Protein AF-A0A379XW89-F1 (afdb_monomer)

Nearest PDB structures (foldseek):
  4tn5-assembly1_B  TM=9.591E-01  e=9.998E-13  Escherichia coli K-12
  2r48-assembly1_A  TM=8.753E-01  e=2.059E-04  Bacillus subtilis subsp. subtilis str. 168
  2r4q-assembly1_A  TM=8.226E-01  e=1.372E-04  Bacillus subtilis subsp. subtilis str. 168
  2m1z-assembly1_A  TM=8.521E-01  e=7.444E-04  Listeria monocytogenes EGD-e
  2kyr-assembly1_A  TM=8.567E-01  e=3.518E-02  Escherichia coli K-12

Sequence (101 aa):
MWRIPIWLLNGWKNFAQQEKWNIKIETQGALGTENRLTEEDIRRADVVLLITDIELAGVERFTRSRYVQSGISAFLREPQRVMSAVR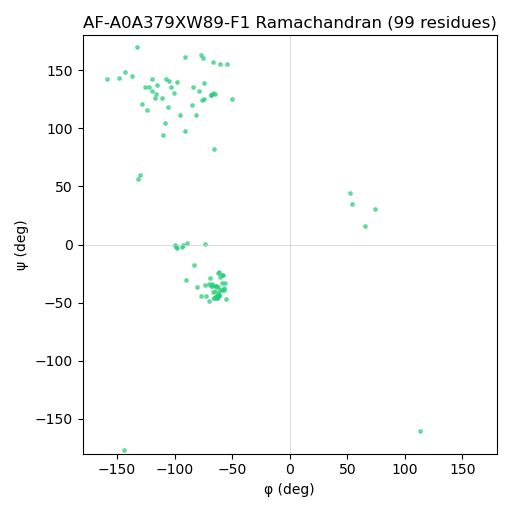KLLSAPQHTHLILE

Radius of gyration: 13.24 Å; Cα contacts (8 Å, |Δi|>4): 116; chains: 1; bounding box: 32×30×33 Å

Mean predicted aligned error: 6.67 Å

pLDDT: mean 80.56, std 17.96, range [24.62, 93.44]

Organism: NCBI:txid59207

Structure (mmCIF, N/CA/C/O backbone):
data_AF-A0A379XW89-F1
#
_entry.id   AF-A0A379XW89-F1
#
loop_
_atom_site.group_PDB
_atom_site.id
_atom_site.type_symbol
_atom_site.label_atom_id
_atom_site.label_alt_id
_atom_site.label_comp_id
_atom_site.label_asym_id
_atom_site.label_entity_id
_atom_site.label_seq_id
_atom_site.pdbx_PDB_ins_code
_atom_site.Cartn_x
_atom_site.Cartn_y
_atom_site.Cartn_z
_atom_site.occupancy
_atom_site.B_iso_or_equiv
_atom_site.auth_seq_id
_atom_site.auth_comp_id
_atom_site.auth_asym_id
_atom_site.auth_atom_id
_atom_site.pdbx_PDB_model_num
ATOM 1 N N . MET A 1 1 ? 15.072 -1.310 -20.918 1.00 36.25 1 MET A N 1
ATOM 2 C CA . MET A 1 1 ? 15.564 -0.450 -19.821 1.00 36.25 1 MET A CA 1
ATOM 3 C C . MET A 1 1 ? 14.360 0.255 -19.212 1.00 36.25 1 MET A C 1
ATOM 5 O O . MET A 1 1 ? 14.012 1.339 -19.648 1.00 36.25 1 MET A O 1
ATOM 9 N N . TRP A 1 2 ? 13.667 -0.394 -18.275 1.00 24.62 2 TRP A N 1
ATOM 10 C CA . TRP A 1 2 ? 12.471 0.169 -17.644 1.00 24.62 2 TRP A CA 1
ATOM 11 C C . TRP A 1 2 ? 12.802 0.517 -16.197 1.00 24.62 2 TRP A C 1
ATOM 13 O O . TRP A 1 2 ? 12.766 -0.331 -15.313 1.00 24.62 2 TRP A O 1
ATOM 23 N N . ARG A 1 3 ? 13.187 1.773 -15.971 1.00 30.62 3 ARG A N 1
ATOM 24 C CA . ARG A 1 3 ? 13.126 2.393 -14.646 1.00 30.62 3 ARG A CA 1
ATOM 25 C C . ARG A 1 3 ? 11.756 3.050 -14.566 1.00 30.62 3 ARG A C 1
ATOM 27 O O . ARG A 1 3 ? 11.588 4.137 -15.106 1.00 30.62 3 ARG A O 1
ATOM 34 N N . ILE A 1 4 ? 10.787 2.386 -13.943 1.00 30.31 4 ILE A N 1
ATOM 35 C CA . ILE A 1 4 ? 9.587 3.073 -13.458 1.00 30.31 4 ILE A CA 1
ATOM 36 C C . ILE A 1 4 ? 9.997 3.691 -12.115 1.00 30.31 4 ILE A C 1
ATOM 38 O O . ILE A 1 4 ? 10.347 2.946 -11.198 1.00 30.31 4 ILE A O 1
ATOM 42 N N . PRO A 1 5 ? 10.086 5.026 -11.998 1.00 35.41 5 PRO A N 1
ATOM 43 C CA . PRO A 1 5 ? 10.578 5.647 -10.788 1.00 35.41 5 PRO A CA 1
ATOM 44 C C . PRO A 1 5 ? 9.480 5.677 -9.719 1.00 35.41 5 PRO A C 1
ATOM 46 O O . PRO A 1 5 ? 8.342 6.081 -9.951 1.00 35.41 5 PRO A O 1
ATOM 49 N N . ILE A 1 6 ? 9.890 5.255 -8.530 1.00 31.81 6 ILE A N 1
ATOM 50 C CA . ILE A 1 6 ? 9.175 5.235 -7.258 1.00 31.81 6 ILE A CA 1
ATOM 51 C C . ILE A 1 6 ? 8.908 6.683 -6.830 1.00 31.81 6 ILE A C 1
ATOM 53 O O . ILE A 1 6 ? 9.649 7.268 -6.048 1.00 31.81 6 ILE A O 1
ATOM 57 N N . TRP A 1 7 ? 7.859 7.300 -7.366 1.00 36.09 7 TRP A N 1
ATOM 58 C CA . TRP A 1 7 ? 7.347 8.577 -6.864 1.00 36.09 7 TRP A CA 1
ATOM 59 C C . TRP A 1 7 ? 5.834 8.510 -6.675 1.00 36.09 7 TRP A C 1
ATOM 61 O O . TRP A 1 7 ? 5.086 9.353 -7.150 1.00 36.09 7 TRP A O 1
ATOM 71 N N . LEU A 1 8 ? 5.383 7.535 -5.884 1.00 44.31 8 LEU A N 1
ATOM 72 C CA . LEU A 1 8 ? 4.069 7.586 -5.226 1.00 44.31 8 LEU A CA 1
ATOM 73 C C . LEU A 1 8 ? 4.048 8.578 -4.043 1.00 44.31 8 LEU A C 1
ATOM 75 O O . LEU A 1 8 ? 3.041 8.753 -3.364 1.00 44.31 8 LEU A O 1
ATOM 79 N N . LEU A 1 9 ? 5.175 9.243 -3.780 1.00 43.75 9 LEU A N 1
ATOM 80 C CA . LEU A 1 9 ? 5.470 9.839 -2.484 1.00 43.75 9 LEU A CA 1
ATOM 81 C C . LEU A 1 9 ? 5.010 11.289 -2.303 1.00 43.75 9 LEU A C 1
ATOM 83 O O . LEU A 1 9 ? 4.666 11.631 -1.181 1.00 43.75 9 LEU A O 1
ATOM 87 N N . ASN A 1 10 ? 4.950 12.141 -3.330 1.00 37.47 10 ASN A N 1
ATOM 88 C CA . ASN A 1 10 ? 4.662 13.565 -3.079 1.00 37.47 10 ASN A CA 1
ATOM 89 C C . ASN A 1 10 ? 3.167 13.861 -2.883 1.00 37.47 10 ASN A C 1
ATOM 91 O O . ASN A 1 10 ? 2.815 14.659 -2.020 1.00 37.47 10 ASN A O 1
ATOM 95 N N . GLY A 1 11 ? 2.277 13.178 -3.612 1.00 43.72 11 GLY A N 1
ATOM 96 C CA . GLY A 1 11 ? 0.834 13.283 -3.372 1.00 43.72 11 GLY A CA 1
ATOM 97 C C . GLY A 1 11 ? 0.437 12.620 -2.053 1.00 43.72 11 GLY A C 1
ATOM 98 O O . GLY A 1 11 ? -0.216 13.233 -1.215 1.00 43.72 11 GLY A O 1
ATOM 99 N N . TRP A 1 12 ? 0.898 11.388 -1.827 1.00 53.62 12 TRP A N 1
ATOM 100 C CA . TRP A 1 12 ? 0.492 10.597 -0.668 1.00 53.62 12 TRP A CA 1
ATOM 101 C C . TRP A 1 12 ? 1.091 11.092 0.647 1.00 53.62 12 TRP A C 1
ATOM 103 O O . TRP A 1 12 ? 0.357 11.197 1.626 1.00 53.62 12 TRP A O 1
ATOM 113 N N . LYS A 1 13 ? 2.389 11.436 0.708 1.00 54.72 13 LYS A N 1
ATOM 114 C CA . LYS A 1 13 ? 2.986 11.937 1.963 1.00 54.72 13 LYS A CA 1
ATOM 115 C C . LYS A 1 13 ? 2.247 13.166 2.477 1.00 54.72 13 LYS A C 1
ATOM 117 O O . LYS A 1 13 ? 1.991 13.237 3.672 1.00 54.72 13 LYS A O 1
ATOM 122 N N . ASN A 1 14 ? 1.833 14.066 1.585 1.00 57.53 14 ASN A N 1
ATOM 123 C CA . ASN A 1 14 ? 1.041 15.234 1.962 1.00 57.53 14 ASN A CA 1
ATOM 124 C C . ASN A 1 14 ? -0.311 14.833 2.579 1.00 57.53 14 ASN A C 1
ATOM 126 O O . ASN A 1 14 ? -0.674 15.366 3.624 1.00 57.53 14 ASN A O 1
ATOM 130 N N . PHE A 1 15 ? -1.016 13.850 2.008 1.00 60.56 15 PHE A N 1
ATOM 131 C CA . PHE A 1 15 ? -2.263 13.326 2.587 1.00 60.56 15 PHE A CA 1
ATOM 132 C C . PHE A 1 15 ? -2.054 12.622 3.930 1.00 60.56 15 PHE A C 1
ATOM 134 O O . PHE A 1 15 ? -2.770 12.881 4.892 1.00 60.56 15 PHE A O 1
ATOM 141 N N . ALA A 1 16 ? -1.048 11.757 4.017 1.00 60.00 16 ALA A N 1
ATOM 142 C CA . ALA A 1 16 ? -0.698 11.053 5.244 1.00 60.00 16 ALA A CA 1
ATOM 143 C C . ALA A 1 16 ? -0.361 12.013 6.388 1.00 60.00 16 ALA A C 1
ATOM 145 O O . ALA A 1 16 ? -0.740 11.781 7.533 1.00 60.00 16 ALA A O 1
ATOM 146 N N . GLN A 1 17 ? 0.341 13.099 6.066 1.00 60.44 17 GLN A N 1
ATOM 147 C CA . GLN A 1 17 ? 0.758 14.110 7.027 1.00 60.44 17 GLN A CA 1
ATOM 148 C C . GLN A 1 17 ? -0.414 14.988 7.483 1.00 60.44 17 GLN A C 1
ATOM 150 O O . GLN A 1 17 ? -0.469 15.350 8.657 1.00 60.44 17 GLN A O 1
ATOM 155 N N . GLN A 1 18 ? -1.376 15.273 6.598 1.00 62.22 18 GLN A N 1
ATOM 156 C CA . GLN A 1 18 ? -2.630 15.948 6.954 1.00 62.22 18 GLN A CA 1
ATOM 157 C C . GLN A 1 18 ? -3.490 15.106 7.905 1.00 62.22 18 GLN A C 1
ATOM 159 O O . GLN A 1 18 ? -4.050 15.632 8.863 1.00 62.22 18 GLN A O 1
ATOM 164 N N . GLU A 1 19 ? -3.542 13.796 7.676 1.00 65.44 19 GLU A N 1
ATOM 165 C CA . GLU A 1 19 ? -4.380 12.857 8.433 1.00 65.44 19 GLU A CA 1
ATOM 166 C C . GLU A 1 19 ? -3.649 12.217 9.634 1.00 65.44 19 GLU A C 1
ATOM 168 O O . GLU A 1 19 ? -4.232 11.428 10.376 1.00 65.44 19 GLU A O 1
ATOM 173 N N . LYS A 1 20 ? -2.367 12.558 9.850 1.00 73.00 20 LYS A N 1
ATOM 174 C CA . LYS A 1 20 ? -1.485 12.006 10.901 1.00 73.00 20 LYS A CA 1
ATOM 175 C C . LYS A 1 20 ? -1.397 10.473 10.897 1.00 73.00 20 LYS A C 1
ATOM 177 O O . LYS A 1 20 ? -1.274 9.847 11.951 1.00 73.00 20 LYS A O 1
ATOM 182 N N . TRP A 1 21 ? -1.448 9.856 9.721 1.00 78.81 21 TRP A N 1
ATOM 183 C CA . TRP A 1 21 ? -1.323 8.405 9.596 1.00 78.81 21 TRP A CA 1
ATOM 184 C C . TRP A 1 21 ? 0.124 7.957 9.793 1.00 78.81 21 TRP A C 1
ATOM 186 O O . TRP A 1 21 ? 1.056 8.571 9.270 1.00 78.81 21 TRP A O 1
ATOM 196 N N . ASN A 1 22 ? 0.309 6.850 10.511 1.00 79.38 22 ASN A N 1
ATOM 197 C CA . ASN A 1 22 ? 1.593 6.165 10.562 1.00 79.38 22 ASN A CA 1
ATOM 198 C C . ASN A 1 22 ? 1.695 5.225 9.359 1.00 79.38 22 ASN A C 1
ATOM 200 O O . ASN A 1 22 ? 0.851 4.349 9.185 1.00 79.38 22 ASN A O 1
ATOM 204 N N . ILE A 1 23 ? 2.702 5.432 8.515 1.00 84.69 23 ILE A N 1
ATOM 205 C CA . ILE A 1 23 ? 2.821 4.738 7.236 1.00 84.69 23 ILE A CA 1
ATOM 206 C C . ILE A 1 23 ? 4.179 4.066 7.132 1.00 84.69 23 ILE A C 1
ATOM 208 O O . ILE A 1 23 ? 5.220 4.671 7.390 1.00 84.69 23 ILE A O 1
ATOM 212 N N . LYS A 1 24 ? 4.151 2.824 6.654 1.00 86.12 24 LYS A N 1
ATOM 213 C CA . LYS A 1 24 ? 5.315 2.102 6.156 1.00 86.12 24 LYS A CA 1
ATOM 214 C C . LYS A 1 24 ? 5.094 1.743 4.692 1.00 86.12 24 LYS A C 1
ATOM 216 O O . LYS A 1 24 ? 3.971 1.448 4.293 1.00 86.12 24 LYS A O 1
ATOM 221 N N . ILE A 1 25 ? 6.159 1.807 3.900 1.00 90.00 25 ILE A N 1
ATOM 222 C CA . ILE A 1 25 ? 6.104 1.616 2.449 1.00 90.00 25 ILE A CA 1
ATOM 223 C C . ILE A 1 25 ? 7.144 0.571 2.074 1.00 90.00 25 ILE A C 1
ATOM 225 O O . ILE A 1 25 ? 8.328 0.785 2.315 1.00 90.00 25 ILE A O 1
ATOM 229 N N . GLU A 1 26 ? 6.684 -0.517 1.466 1.00 90.31 26 GLU A N 1
ATOM 230 C CA . GLU A 1 26 ? 7.520 -1.466 0.734 1.00 90.31 26 GLU A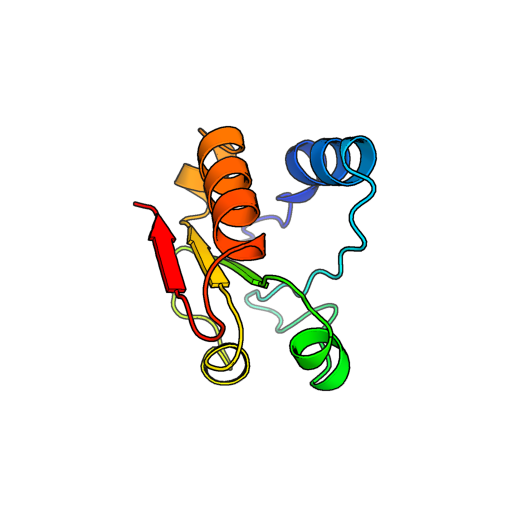 CA 1
ATOM 231 C C . GLU A 1 26 ? 7.433 -1.136 -0.753 1.00 90.31 26 GLU A C 1
ATOM 233 O O . GLU A 1 26 ? 6.352 -0.838 -1.265 1.00 90.31 26 GLU A O 1
ATOM 238 N N . THR A 1 27 ? 8.564 -1.221 -1.445 1.00 90.56 27 THR A N 1
ATOM 239 C CA . THR A 1 27 ? 8.609 -1.017 -2.890 1.00 90.56 27 THR A CA 1
ATOM 240 C C . THR A 1 27 ? 9.181 -2.238 -3.581 1.00 90.56 27 THR A C 1
ATOM 242 O O . THR A 1 27 ? 10.201 -2.768 -3.152 1.00 90.56 27 THR A O 1
ATOM 245 N N . GLN A 1 28 ? 8.552 -2.671 -4.671 1.00 88.75 28 GLN A N 1
ATOM 246 C CA . GLN A 1 28 ? 9.008 -3.804 -5.470 1.00 88.75 28 GLN A CA 1
ATOM 247 C C . GLN A 1 28 ? 9.363 -3.327 -6.880 1.00 88.75 28 GLN A C 1
ATOM 249 O O . GLN A 1 28 ? 8.555 -2.684 -7.548 1.00 88.75 28 GLN A O 1
ATOM 254 N N . GLY A 1 29 ? 10.582 -3.621 -7.327 1.00 87.75 29 GLY A N 1
ATOM 255 C CA . GLY A 1 29 ? 11.062 -3.278 -8.662 1.00 87.75 29 GLY A CA 1
ATOM 256 C C . GLY A 1 29 ? 11.980 -4.353 -9.235 1.00 87.75 29 GLY A C 1
ATOM 257 O O . GLY A 1 29 ? 12.230 -5.384 -8.616 1.00 87.75 29 GLY A O 1
ATOM 258 N N . ALA A 1 30 ? 12.528 -4.101 -10.425 1.00 84.50 30 ALA A N 1
ATOM 259 C CA . ALA A 1 30 ? 13.379 -5.067 -11.129 1.00 84.50 30 ALA A CA 1
ATOM 260 C C . ALA A 1 30 ? 14.662 -5.452 -10.363 1.00 84.50 30 ALA A C 1
ATOM 262 O O . ALA A 1 30 ? 15.225 -6.513 -10.605 1.00 84.50 30 ALA A O 1
ATOM 263 N N . LEU A 1 31 ? 15.125 -4.590 -9.452 1.00 88.44 31 LEU A N 1
ATOM 264 C CA . LEU A 1 31 ? 16.301 -4.829 -8.609 1.00 88.44 31 LEU A CA 1
ATOM 265 C C . LEU A 1 31 ? 15.962 -5.542 -7.288 1.00 88.44 31 LEU A C 1
ATOM 267 O O . LEU A 1 31 ? 16.856 -5.780 -6.481 1.00 88.44 31 LEU A O 1
ATOM 271 N N . GLY A 1 32 ? 14.691 -5.885 -7.066 1.00 87.44 32 GLY A N 1
ATOM 272 C CA . GLY A 1 32 ? 14.212 -6.533 -5.851 1.00 87.44 32 GLY A CA 1
ATOM 273 C C . GLY A 1 32 ? 13.277 -5.652 -5.023 1.00 87.44 32 GLY A C 1
ATOM 274 O O . GLY A 1 32 ? 12.655 -4.712 -5.522 1.00 87.44 32 GLY A O 1
ATOM 275 N N . THR A 1 33 ? 13.137 -6.014 -3.747 1.00 89.81 33 THR A N 1
ATOM 276 C CA . THR A 1 33 ? 12.258 -5.341 -2.782 1.00 89.81 33 THR A CA 1
ATOM 277 C C . THR A 1 33 ? 13.056 -4.404 -1.878 1.00 89.81 33 THR A C 1
ATOM 279 O O . THR A 1 33 ? 14.026 -4.825 -1.252 1.00 89.81 33 THR A O 1
ATOM 282 N N . GLU A 1 34 ? 12.603 -3.162 -1.744 1.00 91.50 34 GLU A N 1
ATOM 283 C CA . GLU A 1 34 ? 13.131 -2.168 -0.810 1.00 91.50 34 GLU A CA 1
ATOM 284 C C . GLU A 1 34 ? 12.152 -1.945 0.347 1.00 91.50 34 GLU A C 1
ATOM 286 O O . GLU A 1 34 ? 10.937 -1.925 0.142 1.00 91.50 34 GLU A O 1
ATOM 291 N N . ASN A 1 35 ? 12.680 -1.742 1.562 1.00 91.81 35 ASN A N 1
ATOM 292 C CA . ASN A 1 35 ? 11.893 -1.487 2.779 1.00 91.81 35 ASN A CA 1
ATOM 293 C C . ASN A 1 35 ? 10.790 -2.530 3.019 1.00 91.81 35 ASN A C 1
ATOM 295 O O . ASN A 1 35 ? 9.651 -2.186 3.336 1.00 91.81 35 ASN A O 1
ATOM 299 N N . ARG A 1 36 ? 11.134 -3.811 2.839 1.00 92.31 36 ARG A N 1
ATOM 300 C CA . ARG A 1 36 ? 10.196 -4.926 2.986 1.00 92.31 36 ARG A CA 1
ATOM 301 C C . ARG A 1 36 ? 9.434 -4.830 4.310 1.00 92.31 36 ARG A C 1
ATOM 303 O O . ARG A 1 36 ? 10.049 -4.773 5.375 1.00 92.31 36 ARG A O 1
ATOM 310 N N . LEU A 1 37 ? 8.105 -4.846 4.232 1.00 91.50 37 LEU A N 1
ATOM 311 C CA . LEU A 1 37 ? 7.233 -4.865 5.400 1.00 91.50 37 LEU A CA 1
ATOM 312 C C . LEU A 1 37 ? 7.403 -6.192 6.131 1.00 91.50 37 LEU A C 1
ATOM 314 O O . LEU A 1 37 ? 7.329 -7.271 5.528 1.00 91.50 37 LEU A O 1
ATOM 318 N N . THR A 1 38 ? 7.618 -6.104 7.439 1.00 93.06 38 THR A N 1
ATOM 319 C CA . THR A 1 38 ? 7.675 -7.285 8.300 1.00 93.06 38 THR A CA 1
ATOM 320 C C . THR A 1 38 ? 6.271 -7.837 8.539 1.00 93.06 38 THR A C 1
ATOM 322 O O . THR A 1 38 ? 5.276 -7.128 8.387 1.00 93.06 38 THR A O 1
ATOM 325 N N . GLU A 1 39 ? 6.163 -9.099 8.955 1.00 91.38 39 GLU A N 1
ATOM 326 C CA . GLU A 1 39 ? 4.867 -9.683 9.333 1.00 91.38 39 GLU A CA 1
ATOM 327 C C . GLU A 1 39 ? 4.181 -8.890 10.450 1.00 91.38 39 GLU A C 1
ATOM 329 O O . GLU A 1 39 ? 2.969 -8.693 10.419 1.00 91.38 39 GLU A O 1
ATOM 334 N N . GLU A 1 40 ? 4.958 -8.374 11.403 1.00 87.88 40 GLU A N 1
ATOM 335 C CA . GLU A 1 40 ? 4.437 -7.552 12.492 1.00 87.88 40 GLU A CA 1
ATOM 336 C C . GLU A 1 40 ? 3.884 -6.212 11.989 1.00 87.88 40 GLU A C 1
ATOM 338 O O . GLU A 1 40 ? 2.859 -5.751 12.492 1.00 87.88 40 GLU A O 1
ATOM 343 N N . ASP A 1 41 ? 4.507 -5.611 10.971 1.00 88.94 41 ASP A N 1
ATOM 344 C CA . ASP A 1 41 ? 3.988 -4.394 10.336 1.00 88.94 41 ASP A CA 1
ATOM 345 C C . ASP A 1 41 ? 2.633 -4.649 9.679 1.00 88.94 41 ASP A C 1
ATOM 347 O O . ASP A 1 41 ? 1.697 -3.875 9.866 1.00 88.94 41 ASP A O 1
ATOM 351 N N . ILE A 1 42 ? 2.515 -5.764 8.954 1.00 88.75 42 ILE A N 1
ATOM 352 C CA . ILE A 1 42 ? 1.286 -6.156 8.256 1.00 88.75 42 ILE A CA 1
ATOM 353 C C . ILE A 1 42 ? 0.178 -6.495 9.258 1.00 88.75 42 ILE A C 1
ATOM 355 O O . ILE A 1 42 ? -0.970 -6.098 9.070 1.00 88.75 42 ILE A O 1
ATOM 359 N N . ARG A 1 43 ? 0.520 -7.185 10.351 1.00 86.31 43 ARG A N 1
AT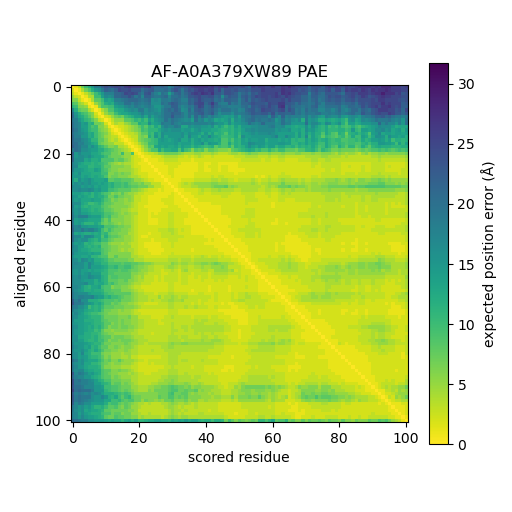OM 360 C CA . ARG A 1 43 ? -0.419 -7.560 11.414 1.00 86.31 43 ARG A CA 1
ATOM 361 C C . ARG A 1 43 ? -0.934 -6.352 12.201 1.00 86.31 43 ARG A C 1
ATOM 363 O O . ARG A 1 43 ? -2.067 -6.379 12.672 1.00 86.31 43 ARG A O 1
ATOM 370 N N . ARG A 1 44 ? -0.102 -5.322 12.388 1.00 86.56 44 ARG A N 1
ATOM 371 C CA . ARG A 1 44 ? -0.471 -4.079 13.088 1.00 86.56 44 ARG A CA 1
ATOM 372 C C . ARG A 1 44 ? -1.197 -3.072 12.203 1.00 86.56 44 ARG A C 1
ATOM 374 O O . ARG A 1 44 ? -1.780 -2.139 12.743 1.00 86.56 44 ARG A O 1
ATOM 381 N N . ALA A 1 45 ? -1.123 -3.214 10.884 1.00 87.44 45 ALA A N 1
ATOM 382 C CA . ALA A 1 45 ? -1.741 -2.274 9.965 1.00 87.44 45 ALA A CA 1
ATOM 383 C C . ALA A 1 45 ? -3.273 -2.351 10.036 1.00 87.44 45 ALA A C 1
ATOM 385 O O . ALA A 1 45 ? -3.863 -3.419 9.871 1.00 87.44 45 ALA A O 1
ATOM 386 N N . ASP A 1 46 ? -3.925 -1.200 10.206 1.00 87.94 46 ASP A N 1
ATOM 387 C CA . ASP A 1 46 ? -5.389 -1.109 10.159 1.00 87.94 46 ASP A CA 1
ATOM 388 C C . ASP A 1 46 ? -5.938 -1.366 8.748 1.00 87.94 46 ASP A C 1
ATOM 390 O O . ASP A 1 46 ? -7.018 -1.947 8.583 1.00 87.94 46 ASP A O 1
ATOM 394 N N . VAL A 1 47 ? -5.190 -0.911 7.734 1.00 90.19 47 VAL A N 1
ATOM 395 C CA . VAL A 1 47 ? -5.466 -1.069 6.302 1.00 90.19 47 VAL A CA 1
ATOM 396 C C . VAL A 1 47 ? -4.146 -1.160 5.535 1.00 90.19 47 VAL A C 1
ATOM 398 O O . VAL A 1 47 ? -3.184 -0.454 5.831 1.00 90.19 47 VAL A O 1
ATOM 401 N N . VAL A 1 48 ? -4.129 -2.000 4.506 1.00 92.88 48 VAL A N 1
ATOM 402 C CA . VAL A 1 48 ? -3.06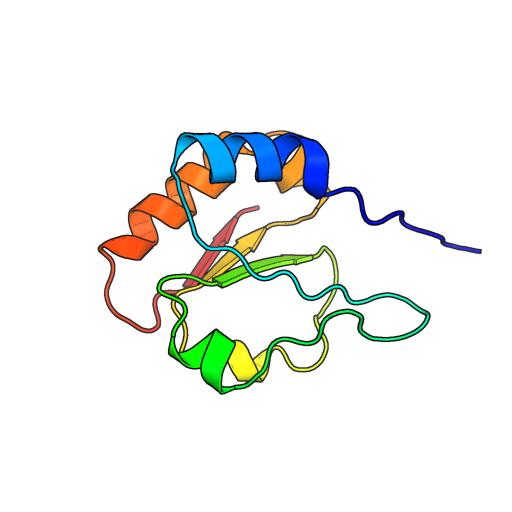6 -2.110 3.507 1.00 92.88 48 VAL A CA 1
ATOM 403 C C . VAL A 1 48 ? -3.542 -1.470 2.201 1.00 92.88 48 VAL A C 1
ATOM 405 O O . VAL A 1 48 ? -4.698 -1.620 1.812 1.00 92.88 48 VAL A O 1
ATOM 408 N N . LEU A 1 49 ? -2.668 -0.758 1.494 1.00 92.75 49 LEU A N 1
ATOM 409 C CA . LEU A 1 49 ? -2.968 -0.265 0.150 1.00 92.75 49 LEU A CA 1
ATOM 410 C C . LEU A 1 49 ? -1.913 -0.763 -0.830 1.00 92.75 49 LEU A C 1
ATOM 412 O O . LEU A 1 49 ? -0.733 -0.439 -0.724 1.00 92.75 49 LEU A O 1
ATOM 416 N N . LEU A 1 50 ? -2.375 -1.579 -1.768 1.00 93.44 50 LEU A N 1
ATOM 417 C CA . LEU A 1 50 ? -1.589 -2.180 -2.829 1.00 93.44 50 LEU A CA 1
ATOM 418 C C . LEU A 1 50 ? -1.719 -1.304 -4.074 1.00 93.44 50 LEU A C 1
ATOM 420 O O . LEU A 1 50 ? -2.795 -1.218 -4.663 1.00 93.44 50 LEU A O 1
ATOM 424 N N . ILE A 1 51 ? -0.635 -0.642 -4.472 1.00 92.44 51 ILE A N 1
ATOM 425 C CA . ILE A 1 51 ? -0.606 0.130 -5.715 1.00 92.44 51 ILE A CA 1
ATOM 426 C C . ILE A 1 51 ? 0.264 -0.607 -6.713 1.00 92.44 51 ILE A C 1
ATOM 428 O O . ILE A 1 51 ? 1.488 -0.616 -6.586 1.00 92.44 51 ILE A O 1
ATOM 432 N N . THR A 1 52 ? -0.363 -1.247 -7.686 1.00 90.56 52 THR A N 1
ATOM 433 C CA . THR A 1 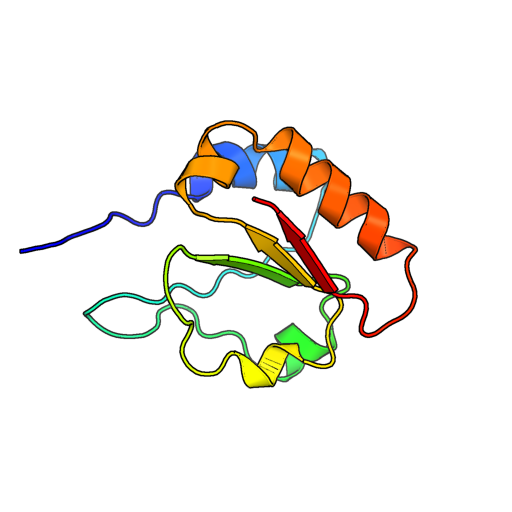52 ? 0.356 -2.074 -8.646 1.00 90.56 52 THR A CA 1
ATOM 434 C C . THR A 1 52 ? -0.463 -2.256 -9.914 1.00 90.56 52 THR A C 1
ATOM 436 O O . THR A 1 52 ? -1.679 -2.421 -9.852 1.00 90.56 52 THR A O 1
ATOM 439 N N . ASP A 1 53 ? 0.223 -2.262 -11.054 1.00 88.88 53 ASP A N 1
ATOM 440 C CA . ASP A 1 53 ? -0.351 -2.646 -12.350 1.00 88.88 53 ASP A CA 1
ATOM 441 C C . ASP A 1 53 ? 0.001 -4.104 -12.717 1.00 88.88 53 ASP A C 1
ATOM 443 O O . ASP A 1 53 ? -0.404 -4.605 -13.763 1.00 88.88 53 ASP A O 1
ATOM 447 N N . ILE A 1 54 ? 0.778 -4.787 -11.868 1.00 86.06 54 ILE A N 1
ATOM 448 C CA . ILE A 1 54 ? 1.236 -6.171 -12.050 1.00 86.06 54 ILE A CA 1
ATOM 449 C C . ILE A 1 54 ? 1.032 -6.992 -10.773 1.00 86.06 54 ILE A C 1
ATOM 451 O O . ILE A 1 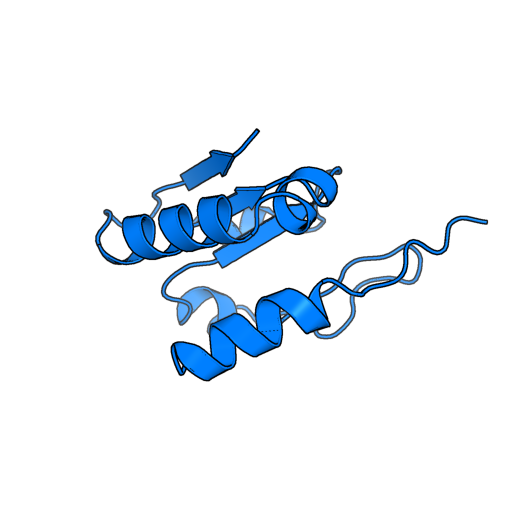54 ? 0.742 -6.453 -9.702 1.00 86.06 54 ILE A O 1
ATOM 455 N N . GLU A 1 55 ? 1.207 -8.305 -10.865 1.00 84.25 55 GLU A N 1
ATOM 456 C CA . GLU A 1 55 ? 1.157 -9.175 -9.693 1.00 84.25 55 GLU A CA 1
ATOM 457 C C . GLU A 1 55 ? 2.310 -8.864 -8.723 1.00 84.25 55 GLU A C 1
ATOM 459 O O . GLU A 1 55 ? 3.472 -8.761 -9.123 1.00 84.25 55 GLU A O 1
ATOM 464 N N . LEU A 1 56 ? 1.979 -8.677 -7.442 1.00 86.75 56 LEU A N 1
ATOM 465 C CA . LEU A 1 56 ? 2.958 -8.415 -6.387 1.00 86.75 56 LEU A CA 1
ATOM 466 C C . LEU A 1 56 ? 3.543 -9.725 -5.873 1.00 86.75 56 LEU A C 1
ATOM 468 O O . LEU A 1 56 ? 2.815 -10.662 -5.544 1.00 86.75 56 LEU A O 1
ATOM 472 N N . ALA A 1 57 ? 4.861 -9.756 -5.695 1.00 88.12 57 ALA A N 1
ATOM 473 C CA . ALA A 1 57 ? 5.505 -10.883 -5.046 1.00 88.12 57 ALA A CA 1
ATOM 474 C C . ALA A 1 57 ? 5.120 -10.924 -3.559 1.00 88.12 57 ALA A C 1
ATOM 476 O O . ALA A 1 57 ? 5.277 -9.939 -2.822 1.00 88.12 57 ALA A O 1
ATOM 477 N N . GLY A 1 58 ? 4.657 -12.083 -3.093 1.00 89.56 58 GLY A N 1
ATOM 478 C CA . GLY A 1 58 ? 4.275 -12.270 -1.698 1.00 89.56 58 GLY A CA 1
ATOM 479 C C . GLY A 1 58 ? 2.949 -11.601 -1.325 1.00 89.56 58 GLY A C 1
ATOM 480 O O . GLY A 1 58 ? 2.825 -11.114 -0.194 1.00 89.56 58 GLY A O 1
ATOM 481 N N . VAL A 1 59 ? 2.007 -11.492 -2.272 1.00 89.38 59 VAL A N 1
ATOM 482 C CA . VAL A 1 59 ? 0.675 -10.895 -2.065 1.00 89.38 59 VAL A CA 1
ATOM 483 C C . VAL A 1 59 ? -0.134 -11.640 -0.999 1.00 89.38 59 VAL A C 1
ATOM 485 O O . VAL A 1 59 ? -0.926 -11.040 -0.272 1.00 89.38 59 VAL A O 1
ATOM 488 N N . GLU A 1 60 ? 0.129 -12.934 -0.822 1.00 93.00 60 GLU A N 1
ATOM 489 C CA . GLU A 1 60 ? -0.507 -13.796 0.167 1.00 93.00 60 GLU A CA 1
ATOM 490 C C . GLU A 1 60 ? -0.331 -13.291 1.607 1.00 93.00 60 GLU A C 1
ATOM 492 O O . GLU A 1 60 ? -1.214 -13.512 2.441 1.00 93.00 60 GLU A O 1
ATOM 497 N N . ARG A 1 61 ? 0.742 -12.529 1.885 1.00 92.94 61 ARG A N 1
ATOM 498 C CA . ARG A 1 61 ? 0.986 -11.893 3.192 1.00 92.94 61 ARG A CA 1
ATOM 499 C C . ARG A 1 61 ? -0.140 -10.945 3.611 1.00 92.94 61 ARG A C 1
ATOM 501 O O . ARG A 1 61 ? -0.343 -10.743 4.803 1.00 92.94 61 ARG A O 1
ATOM 508 N N . PHE A 1 62 ? -0.874 -10.381 2.651 1.00 91.00 62 PHE A N 1
ATOM 509 C CA . PHE A 1 62 ? -1.913 -9.376 2.890 1.00 91.00 62 PHE A CA 1
ATOM 510 C C . PHE A 1 62 ? -3.335 -9.950 2.888 1.00 91.00 62 PHE A C 1
ATOM 512 O O . PHE A 1 62 ? -4.288 -9.217 3.123 1.00 91.00 62 PHE A O 1
ATOM 519 N N . THR A 1 63 ? -3.503 -11.258 2.666 1.00 88.44 63 THR A N 1
ATOM 520 C CA . THR A 1 63 ? -4.826 -11.919 2.579 1.00 88.44 63 THR A CA 1
ATOM 521 C C . THR A 1 63 ? -5.644 -11.842 3.863 1.00 88.44 63 THR A C 1
ATOM 523 O O . THR A 1 63 ? -6.867 -11.951 3.829 1.00 88.44 63 THR A O 1
ATOM 526 N N . ARG A 1 64 ? -4.970 -11.674 5.006 1.00 88.19 64 ARG A N 1
ATOM 527 C CA . ARG A 1 64 ? -5.612 -11.490 6.312 1.00 88.19 64 ARG A CA 1
ATOM 528 C C . ARG A 1 64 ? -5.801 -10.017 6.688 1.00 88.19 64 ARG A C 1
ATOM 530 O O . ARG A 1 64 ? -6.354 -9.713 7.741 1.00 88.19 64 ARG A O 1
ATOM 537 N N . SER A 1 65 ? -5.346 -9.095 5.850 1.00 87.00 65 SER A N 1
ATOM 538 C CA . SER A 1 65 ? -5.480 -7.663 6.086 1.00 87.00 65 SER A CA 1
ATOM 539 C C . SER A 1 65 ? -6.771 -7.136 5.472 1.00 87.00 65 SER A C 1
ATOM 541 O O . SER A 1 65 ? -7.357 -7.721 4.568 1.00 87.00 65 SER A O 1
ATOM 543 N N . ARG A 1 66 ? -7.208 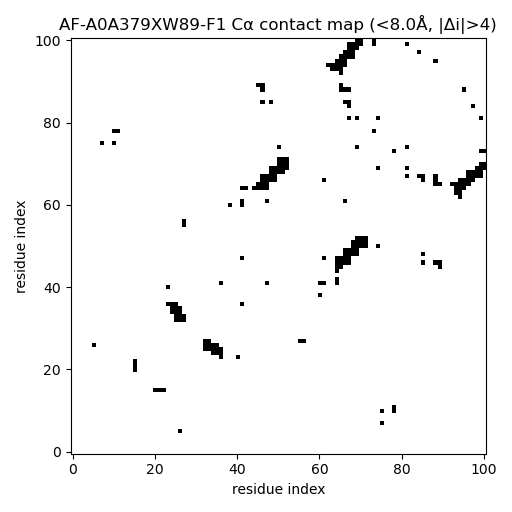-5.969 5.934 1.00 89.44 66 ARG A N 1
ATOM 544 C CA . ARG A 1 66 ? -8.083 -5.124 5.123 1.00 89.44 66 ARG A CA 1
ATOM 545 C C . ARG A 1 66 ? -7.219 -4.491 4.047 1.00 89.44 66 ARG A C 1
ATOM 547 O O . ARG A 1 66 ? -6.230 -3.855 4.413 1.00 89.44 66 ARG A O 1
ATOM 554 N N . TYR A 1 67 ? -7.554 -4.632 2.768 1.00 91.38 67 TYR A N 1
ATOM 555 C CA . TYR A 1 67 ? -6.768 -3.960 1.738 1.00 91.38 67 TYR A CA 1
ATOM 556 C C . TYR A 1 67 ? -7.582 -3.294 0.641 1.00 91.38 67 TYR A C 1
ATOM 558 O O . TYR A 1 67 ? -8.624 -3.781 0.208 1.00 91.38 67 TYR A O 1
ATOM 566 N N . VAL A 1 68 ? -7.057 -2.165 0.175 1.00 92.94 68 VAL A N 1
ATOM 567 C CA . VAL A 1 68 ? -7.460 -1.535 -1.079 1.00 92.94 68 VAL A CA 1
ATOM 568 C C . VAL A 1 68 ? -6.383 -1.834 -2.113 1.00 92.94 68 VAL A C 1
ATOM 570 O O . VAL A 1 68 ? -5.198 -1.731 -1.812 1.00 92.94 68 VAL A O 1
ATOM 573 N N . GLN A 1 69 ? -6.774 -2.201 -3.323 1.00 93.25 69 GLN A N 1
ATOM 574 C CA . GLN A 1 69 ? -5.873 -2.333 -4.458 1.00 93.25 69 GLN A CA 1
ATOM 575 C C . GLN A 1 69 ? -6.244 -1.304 -5.523 1.00 93.25 69 GLN A C 1
ATOM 577 O O . GLN A 1 69 ? -7.422 -1.084 -5.788 1.00 93.25 69 GLN A O 1
ATOM 582 N N . SER A 1 70 ? -5.240 -0.665 -6.115 1.00 92.81 70 SER A N 1
ATOM 583 C CA . SER A 1 70 ? -5.396 0.319 -7.187 1.00 92.81 70 SER A CA 1
ATOM 584 C C . SER A 1 70 ? -4.253 0.182 -8.185 1.00 92.81 70 SER A C 1
ATOM 586 O O . SER A 1 70 ? -3.120 -0.100 -7.795 1.00 92.81 70 SER A O 1
ATOM 588 N N . GLY A 1 71 ? -4.516 0.480 -9.455 1.00 91.56 71 GLY A N 1
ATOM 589 C CA . GLY A 1 71 ? -3.448 0.699 -10.431 1.00 91.56 71 GLY A CA 1
ATOM 590 C C . GLY A 1 71 ? -2.635 1.961 -10.120 1.00 91.56 71 GLY A C 1
ATOM 591 O O . GLY A 1 71 ? -3.135 2.888 -9.466 1.00 91.56 71 GLY A O 1
ATOM 592 N N . ILE A 1 72 ? -1.395 2.032 -10.614 1.00 89.38 72 ILE A N 1
ATOM 593 C CA . ILE A 1 72 ? -0.506 3.194 -10.432 1.00 89.38 72 ILE A CA 1
ATOM 594 C C . ILE A 1 72 ? -1.121 4.420 -11.110 1.00 89.38 72 ILE A C 1
ATOM 596 O O . ILE A 1 72 ? -1.195 5.494 -10.511 1.00 89.38 72 ILE A O 1
ATOM 600 N N . SER A 1 73 ? -1.605 4.266 -12.347 1.00 87.69 73 SER A N 1
ATOM 601 C CA . SER A 1 73 ? -2.212 5.377 -13.091 1.00 87.69 73 SER A CA 1
ATOM 602 C C . SER A 1 73 ? -3.482 5.902 -12.414 1.00 87.69 73 SER A C 1
ATOM 604 O O . SER A 1 73 ? -3.633 7.116 -12.259 1.00 87.69 73 SER A O 1
ATOM 606 N N . ALA A 1 74 ? -4.357 5.000 -11.956 1.00 87.12 74 ALA A N 1
ATOM 607 C CA . ALA A 1 74 ? -5.585 5.350 -11.243 1.00 87.12 74 ALA A CA 1
ATOM 608 C C . ALA A 1 74 ? -5.281 6.108 -9.942 1.00 87.12 74 ALA A C 1
ATOM 610 O O . ALA A 1 74 ? -5.863 7.164 -9.686 1.00 87.12 74 ALA A O 1
ATOM 611 N N . PHE A 1 75 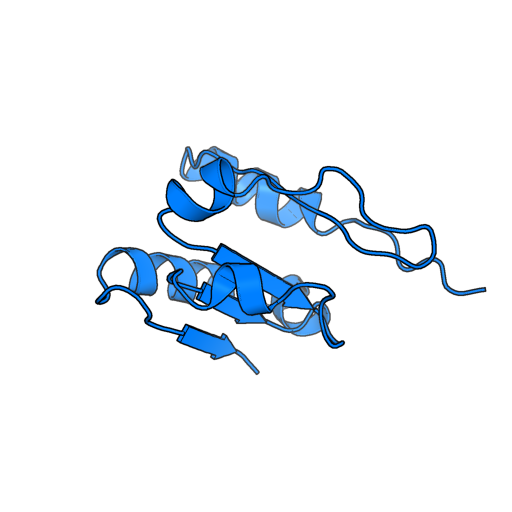? -4.292 5.639 -9.172 1.00 87.94 75 PHE A N 1
ATOM 612 C CA . PHE A 1 75 ? -3.865 6.308 -7.947 1.00 87.94 75 PHE A CA 1
ATOM 613 C C . PHE A 1 75 ? -3.333 7.726 -8.209 1.00 87.94 75 PHE A C 1
ATOM 615 O O . PHE A 1 75 ? -3.660 8.658 -7.475 1.00 87.94 75 PHE A O 1
ATOM 622 N N . LEU A 1 76 ? -2.521 7.906 -9.256 1.00 86.81 76 LEU A N 1
ATOM 623 C CA . LEU A 1 76 ? -1.940 9.209 -9.593 1.00 86.81 76 LEU A CA 1
ATOM 624 C C . LEU A 1 76 ? -2.978 10.207 -10.123 1.00 86.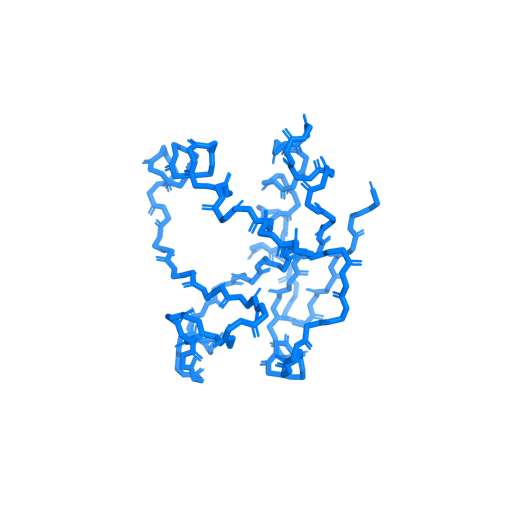81 76 LEU A C 1
ATOM 626 O O . LEU A 1 76 ? -2.841 11.404 -9.873 1.00 86.81 76 LEU A O 1
ATOM 630 N N . ARG A 1 77 ? -4.000 9.739 -10.851 1.00 87.50 77 ARG A N 1
ATOM 631 C CA . ARG A 1 77 ? -5.074 10.594 -11.384 1.00 87.50 77 ARG A CA 1
ATOM 632 C C . ARG A 1 77 ? -6.094 10.979 -10.321 1.00 87.50 77 ARG A C 1
ATOM 634 O O . ARG A 1 77 ? -6.490 12.138 -10.249 1.00 87.50 77 ARG A O 1
ATOM 641 N N . GLU A 1 78 ? -6.515 10.020 -9.500 1.00 88.44 78 GLU A N 1
ATOM 642 C CA . GLU A 1 78 ? -7.614 10.187 -8.547 1.00 88.44 78 GLU A CA 1
ATOM 643 C C . GLU A 1 78 ? -7.231 9.721 -7.129 1.00 88.44 78 GLU A C 1
ATOM 645 O O . GLU A 1 78 ? -7.899 8.858 -6.547 1.00 88.44 78 GLU A O 1
ATOM 650 N N . PRO A 1 79 ? -6.201 10.317 -6.496 1.00 85.12 79 PRO A N 1
ATOM 651 C CA . PRO A 1 79 ? -5.742 9.878 -5.177 1.00 85.12 79 PRO A CA 1
ATOM 652 C C . PRO A 1 79 ? -6.854 9.972 -4.123 1.00 85.12 79 PRO A C 1
ATOM 654 O O . PRO A 1 79 ? -6.965 9.120 -3.247 1.00 85.12 79 PRO A O 1
ATOM 657 N N . GLN A 1 80 ? -7.753 10.953 -4.243 1.00 87.94 80 GLN A N 1
ATOM 658 C CA . GLN A 1 80 ? -8.891 11.127 -3.335 1.00 87.94 80 GLN A CA 1
ATOM 659 C C . GLN A 1 80 ? -9.871 9.947 -3.351 1.00 87.94 80 GLN A C 1
ATOM 661 O O . GLN A 1 80 ? -10.406 9.580 -2.300 1.00 87.94 80 GLN A O 1
ATOM 666 N N . ARG A 1 81 ? -10.096 9.330 -4.520 1.00 90.94 81 ARG A N 1
ATOM 667 C CA . ARG A 1 81 ? -10.967 8.154 -4.663 1.00 90.94 81 ARG A CA 1
ATOM 668 C C . ARG A 1 81 ? -10.386 6.976 -3.887 1.00 90.94 81 ARG A C 1
ATOM 670 O O . ARG A 1 81 ? -11.103 6.331 -3.122 1.00 90.94 81 ARG A O 1
ATOM 677 N N . VAL A 1 82 ? -9.075 6.772 -4.005 1.00 89.56 82 VAL A N 1
ATOM 678 C CA . VAL A 1 82 ? -8.348 5.726 -3.281 1.00 89.56 82 VAL A CA 1
ATOM 679 C C . VAL A 1 82 ? -8.352 5.986 -1.773 1.00 89.56 82 VAL A C 1
ATOM 681 O O . VAL A 1 82 ? -8.698 5.101 -0.994 1.00 89.56 82 VAL A O 1
ATOM 684 N N . MET A 1 83 ? -8.075 7.218 -1.342 1.00 86.75 83 MET A N 1
ATOM 685 C CA . MET A 1 83 ? -8.082 7.581 0.082 1.00 86.75 83 MET A CA 1
ATOM 686 C C . MET A 1 83 ? -9.475 7.454 0.714 1.00 86.75 83 MET A C 1
ATOM 688 O O . MET A 1 83 ? -9.610 7.036 1.863 1.00 86.75 83 MET A O 1
ATOM 692 N N . SER A 1 84 ? -10.532 7.766 -0.040 1.00 90.31 84 SER A N 1
ATOM 693 C CA . SER A 1 84 ? -11.915 7.536 0.388 1.00 90.31 84 SER A CA 1
ATOM 694 C C . SER A 1 84 ? -12.202 6.049 0.605 1.00 90.31 84 SER A C 1
ATOM 696 O O . SER A 1 84 ? -12.815 5.684 1.609 1.00 90.31 84 SER A O 1
ATOM 698 N N . ALA A 1 85 ? -11.712 5.180 -0.282 1.00 92.00 85 ALA A N 1
ATOM 699 C CA . ALA A 1 85 ? -11.823 3.737 -0.102 1.00 92.00 85 ALA A CA 1
ATOM 700 C C . ALA A 1 85 ? -11.069 3.265 1.150 1.00 92.00 85 ALA A C 1
ATOM 702 O O . ALA A 1 85 ? -11.654 2.554 1.963 1.00 92.00 85 ALA A O 1
ATOM 703 N N . VAL A 1 86 ? -9.834 3.730 1.371 1.00 89.12 86 VAL A N 1
ATOM 704 C CA . VAL A 1 86 ? -9.060 3.409 2.587 1.00 89.12 86 VAL A CA 1
ATOM 705 C C . VAL A 1 86 ? -9.838 3.786 3.849 1.00 89.12 86 VAL A C 1
ATOM 707 O O . VAL A 1 86 ? -9.982 2.960 4.749 1.00 89.12 86 VAL A O 1
ATOM 710 N N . ARG A 1 87 ? -10.426 4.990 3.897 1.00 87.81 87 ARG A N 1
ATOM 711 C CA . ARG A 1 87 ? -11.257 5.421 5.034 1.00 87.81 87 ARG A CA 1
ATOM 712 C C . ARG A 1 87 ? -12.476 4.527 5.255 1.00 87.81 87 ARG A C 1
ATOM 714 O O . ARG A 1 87 ? -12.801 4.230 6.398 1.00 87.81 87 ARG A O 1
ATOM 721 N N . LYS A 1 88 ? -13.132 4.074 4.183 1.00 90.25 88 LYS A N 1
ATOM 722 C CA . LYS A 1 88 ? -14.252 3.124 4.284 1.00 90.25 88 LYS A CA 1
ATOM 723 C C . LYS A 1 88 ? -13.808 1.773 4.847 1.00 90.25 88 LYS A C 1
ATOM 725 O O . LYS A 1 88 ? -14.562 1.168 5.600 1.00 90.25 88 LYS A O 1
ATOM 730 N N . LEU A 1 89 ? -12.599 1.304 4.521 1.00 88.81 89 LEU A N 1
ATOM 731 C CA . LEU A 1 89 ? -12.095 0.042 5.071 1.00 88.81 89 LEU A CA 1
ATOM 732 C C . LEU A 1 89 ? -11.786 0.123 6.564 1.00 88.81 89 LEU A C 1
ATOM 734 O O . LEU A 1 89 ? -11.927 -0.892 7.238 1.00 88.81 89 LEU A O 1
ATOM 738 N N . LEU A 1 90 ? -11.417 1.287 7.105 1.00 84.44 90 LEU A N 1
ATOM 739 C CA . LEU A 1 90 ? -11.121 1.417 8.539 1.00 84.44 90 LEU A CA 1
ATOM 740 C C . LEU A 1 90 ? -12.293 0.963 9.429 1.00 84.44 90 LEU A C 1
ATOM 742 O O . LEU A 1 90 ? -12.064 0.386 10.492 1.00 84.44 90 LEU A O 1
ATOM 746 N N . SER A 1 91 ? -13.536 1.169 8.982 1.00 86.50 91 SER A N 1
ATOM 747 C CA . SER A 1 91 ? -14.754 0.742 9.684 1.00 86.50 91 SER A CA 1
ATOM 748 C C . SER A 1 91 ? -15.353 -0.576 9.173 1.00 86.50 91 SER A C 1
ATOM 750 O O . SER A 1 91 ? -16.331 -1.060 9.742 1.00 86.50 91 SER A O 1
ATOM 752 N N . ALA A 1 92 ? -14.786 -1.178 8.126 1.00 87.94 92 ALA A N 1
ATOM 753 C CA . ALA A 1 92 ? -15.279 -2.429 7.555 1.00 87.94 92 ALA A CA 1
ATOM 754 C C . ALA A 1 92 ? -14.879 -3.656 8.406 1.00 87.94 92 ALA A C 1
ATOM 756 O O . ALA A 1 92 ? -13.939 -3.588 9.208 1.00 87.94 92 ALA A O 1
ATOM 757 N N . PRO A 1 93 ? -15.528 -4.822 8.232 1.00 88.44 93 PRO A N 1
ATOM 758 C CA . PRO A 1 93 ? -15.057 -6.077 8.815 1.00 88.44 93 PRO A CA 1
ATOM 759 C C . PRO A 1 93 ? -13.600 -6.384 8.435 1.00 88.44 93 PRO A C 1
ATOM 761 O O . PRO A 1 93 ? -13.090 -5.918 7.411 1.00 88.44 93 PRO A O 1
ATOM 764 N N . GLN A 1 94 ? -12.903 -7.166 9.260 1.00 78.88 94 GLN A N 1
ATOM 765 C CA . GLN A 1 94 ? -11.585 -7.685 8.876 1.00 78.88 94 GLN A CA 1
ATOM 766 C C . GLN A 1 94 ? -11.696 -8.550 7.610 1.00 78.88 94 GLN A C 1
ATOM 768 O O . GLN A 1 94 ? -12.768 -9.082 7.323 1.00 78.88 94 GLN A O 1
ATOM 773 N N . HIS A 1 95 ? -10.599 -8.667 6.854 1.00 88.69 95 HIS A N 1
ATOM 774 C CA . HIS A 1 95 ? -10.544 -9.393 5.571 1.00 88.69 95 HIS A CA 1
ATOM 775 C C . HIS A 1 95 ? -11.389 -8.775 4.441 1.00 88.69 95 HIS A C 1
ATOM 777 O O . HIS A 1 95 ? -11.669 -9.425 3.436 1.00 88.69 95 HIS A O 1
ATOM 783 N N . THR A 1 96 ? -11.821 -7.518 4.590 1.00 91.62 96 THR A N 1
ATOM 784 C CA . THR A 1 96 ? -12.494 -6.794 3.504 1.00 91.62 96 THR A CA 1
ATOM 785 C C . THR A 1 96 ? -11.464 -6.331 2.481 1.00 91.62 96 THR A C 1
ATOM 787 O O . THR A 1 96 ? -10.533 -5.599 2.828 1.00 91.62 96 THR A O 1
ATOM 790 N N . HIS A 1 97 ? -11.657 -6.716 1.220 1.00 92.69 97 HIS A N 1
ATOM 791 C CA . HIS A 1 97 ? -10.794 -6.338 0.104 1.00 92.69 97 HIS A CA 1
ATOM 792 C C . HIS A 1 97 ? -11.583 -5.485 -0.894 1.00 92.69 97 HIS A C 1
ATOM 794 O O . HIS A 1 97 ? -12.672 -5.875 -1.313 1.00 92.69 97 HIS A O 1
ATOM 800 N N . LEU A 1 98 ? -11.044 -4.329 -1.281 1.00 93.00 98 LEU A N 1
ATOM 801 C CA . LEU A 1 98 ? -11.604 -3.496 -2.347 1.00 93.00 98 LEU A CA 1
ATOM 802 C C . LEU A 1 98 ? -10.591 -3.338 -3.471 1.00 93.00 98 LEU A C 1
ATOM 804 O O . LEU A 1 98 ? -9.444 -2.979 -3.229 1.00 93.00 98 LEU A O 1
ATOM 808 N N . ILE A 1 99 ? -11.036 -3.544 -4.704 1.00 92.44 99 ILE A N 1
ATOM 809 C CA . ILE A 1 99 ? -10.233 -3.321 -5.904 1.00 92.44 99 ILE A CA 1
ATOM 810 C C . ILE A 1 99 ? -10.834 -2.121 -6.630 1.00 92.44 99 ILE A C 1
ATOM 812 O O . ILE A 1 99 ? -12.043 -2.070 -6.860 1.00 92.44 99 ILE A O 1
ATOM 816 N N . LEU A 1 100 ? -9.999 -1.130 -6.921 1.00 89.56 100 LEU A N 1
ATOM 817 C CA . LEU A 1 100 ? -10.368 0.071 -7.651 1.00 89.56 100 LEU A CA 1
ATOM 818 C C . LEU A 1 100 ? -9.790 -0.012 -9.062 1.00 89.56 100 LEU A C 1
ATOM 820 O O . LEU A 1 100 ? -8.570 -0.066 -9.227 1.00 89.56 100 LEU A O 1
ATOM 824 N N . GLU A 1 101 ? -10.690 -0.005 -10.043 1.00 77.81 101 GLU A N 1
ATOM 825 C CA . GLU A 1 101 ? -10.384 0.192 -11.465 1.00 77.81 101 GLU A CA 1
ATOM 826 C C . GLU A 1 101 ? -10.188 1.676 -11.800 1.00 77.81 101 GLU A C 1
ATOM 828 O O . GLU A 1 101 ? -11.003 2.516 -11.316 1.00 77.81 101 GLU A O 1
#

InterPro domains:
  IPR003353 Phosphotransferase system, fructose-specific IIB subunit [cd05569] (16-88)
  IPR003501 Phosphotransferase system, EIIB component, type 2/3 [PF02302] (16-83)
  IPR036095 PTS system IIB component-like superfamily [SSF52794] (13-86)
  IPR050864 Bacterial PTS System Sugar Transport Components [PTHR30505] (13-88)

Secondary structure (DSSP, 8-state):
--------HHHHHHHHHHTT------EEETTEEESPPPHHHHHH-S-EEEE-SSPPTTGGGGTTS-EEEE-HHHHHH-HHHHHHHHHHHHTSPTT-EEEE-

Solvent-accessible surface area (backbone atoms only — not comparable to full-atom values): 6391 Å² total; per-residue (Å²): 138,86,82,82,76,92,68,74,51,74,70,46,50,54,52,35,62,75,71,68,57,91,81,85,70,61,48,80,55,97,94,45,73,44,63,71,74,48,72,66,55,56,72,69,43,74,63,45,77,48,72,44,86,63,90,61,88,72,54,74,78,50,65,76,31,24,32,38,36,30,31,55,68,51,43,74,75,40,47,66,62,55,52,51,51,53,59,55,48,68,78,45,65,82,52,43,73,47,81,50,128

Foldseek 3Di:
DDDPDPDPPPVVVVVCVVVVHDDFDWDQDPVGIDRDQDLVNLVPDLEAEAEDPDDDPPCVSNQQAHYEYEYNVCCVVCVVVSVVVRVVSSPDDTRHYHYDD